Protein AF-A0A0F9GKZ2-F1 (afdb_monomer_lite)

Secondary structure (DSSP, 8-state):
-PPPP--HHHHHHHHHHHHHHHHHHHHH--SHHHHHHHHHHHHHHHHHHHHHHS----

Sequence (58 aa):
METIPFIKKDIKDYLDNAIKHWRIKKENVMEGQERLIASCYIDAFQSVRMTLFGELKE

Foldseek 3Di:
DDDDDDDVVVLLVVLLVQLVVLVVQLVPDPDPVSVVVSVVSNVVSQVVCCVSPVDGDD

Radius of gyration: 13.32 Å; chains: 1; bounding box: 27×32×34 Å

Structure (mmCIF, N/CA/C/O backbone):
data_AF-A0A0F9GKZ2-F1
#
_entry.id   AF-A0A0F9GKZ2-F1
#
loop_
_atom_site.group_PDB
_atom_site.id
_atom_site.type_symbol
_atom_site.label_atom_id
_atom_site.label_alt_id
_atom_site.label_comp_id
_atom_site.label_asym_id
_atom_site.label_entity_id
_atom_site.label_seq_id
_atom_site.pdbx_PDB_ins_code
_atom_site.Cartn_x
_atom_site.Cartn_y
_atom_site.Cartn_z
_atom_site.occupancy
_atom_site.B_iso_or_equiv
_atom_site.auth_seq_id
_atom_site.auth_comp_id
_atom_site.auth_asym_id
_atom_site.auth_atom_id
_atom_site.pdbx_PDB_model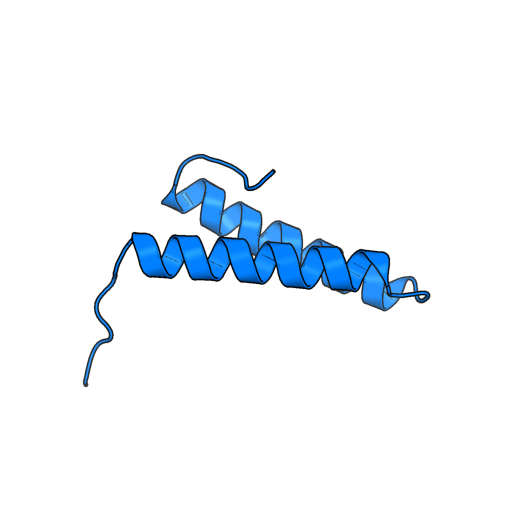_num
ATOM 1 N N . MET A 1 1 ? 11.708 -20.247 -15.004 1.00 61.78 1 MET A N 1
ATOM 2 C CA . MET A 1 1 ? 11.044 -19.309 -14.077 1.00 61.78 1 MET A CA 1
ATOM 3 C C . MET A 1 1 ? 10.529 -18.174 -14.932 1.00 61.78 1 MET A C 1
ATOM 5 O O . MET A 1 1 ? 11.345 -17.481 -15.525 1.00 61.78 1 MET A O 1
ATOM 9 N N . GLU A 1 2 ? 9.217 -18.060 -15.096 1.00 79.00 2 GLU A N 1
ATOM 10 C CA . GLU A 1 2 ? 8.633 -16.895 -15.763 1.00 79.00 2 GLU A CA 1
ATOM 11 C C . GLU A 1 2 ? 8.718 -15.709 -14.800 1.00 79.00 2 GLU A C 1
ATOM 13 O O . GLU A 1 2 ? 8.358 -15.831 -13.628 1.00 79.00 2 GLU A O 1
ATOM 18 N N . THR A 1 3 ? 9.268 -14.588 -15.260 1.00 83.25 3 THR A N 1
ATOM 19 C CA . THR A 1 3 ? 9.371 -13.358 -14.474 1.00 83.25 3 THR A CA 1
ATOM 20 C C . THR A 1 3 ? 8.303 -12.378 -14.931 1.00 83.25 3 THR A C 1
ATOM 22 O O . THR A 1 3 ? 8.059 -12.212 -16.126 1.00 83.25 3 THR A O 1
ATOM 25 N N . ILE A 1 4 ? 7.653 -11.717 -13.974 1.00 79.88 4 ILE A N 1
ATOM 26 C CA . ILE A 1 4 ? 6.721 -10.632 -14.281 1.00 79.88 4 ILE A CA 1
ATOM 27 C C . ILE A 1 4 ? 7.557 -9.373 -14.551 1.00 79.88 4 ILE A C 1
ATOM 29 O O . ILE A 1 4 ? 8.398 -9.022 -13.715 1.00 79.88 4 ILE A O 1
ATOM 33 N N . PRO A 1 5 ? 7.372 -8.694 -15.696 1.00 84.94 5 PRO A N 1
ATOM 34 C CA . PRO A 1 5 ? 8.118 -7.485 -16.006 1.00 84.94 5 PRO A CA 1
ATOM 35 C C . PRO A 1 5 ? 7.811 -6.374 -14.996 1.00 84.94 5 PRO A C 1
ATOM 37 O O . PRO A 1 5 ? 6.658 -6.111 -14.657 1.00 84.94 5 PRO A O 1
ATOM 40 N N . PHE A 1 6 ? 8.858 -5.689 -14.533 1.00 84.50 6 PHE A N 1
ATOM 41 C CA . PHE A 1 6 ? 8.714 -4.512 -13.681 1.00 84.50 6 PHE A CA 1
ATOM 42 C C . PHE A 1 6 ? 8.242 -3.329 -14.531 1.00 84.50 6 PHE A C 1
ATOM 44 O O . PHE A 1 6 ? 9.025 -2.722 -15.265 1.00 84.50 6 PHE A O 1
ATOM 51 N N . ILE A 1 7 ? 6.961 -2.986 -14.425 1.00 94.25 7 ILE A N 1
ATOM 52 C CA . ILE A 1 7 ? 6.385 -1.817 -15.090 1.00 94.25 7 ILE A CA 1
ATOM 53 C C . ILE A 1 7 ? 6.124 -0.754 -14.026 1.00 94.25 7 ILE A C 1
ATOM 55 O O . ILE A 1 7 ? 5.266 -0.898 -13.157 1.00 94.25 7 ILE A O 1
ATOM 59 N N . LYS A 1 8 ? 6.890 0.343 -14.093 1.00 92.25 8 LYS A N 1
ATOM 60 C CA . LYS A 1 8 ? 6.873 1.419 -13.087 1.00 92.25 8 LYS A CA 1
ATOM 61 C C . LYS A 1 8 ? 5.466 1.985 -12.844 1.00 92.25 8 LYS A C 1
ATOM 63 O O . LYS A 1 8 ? 5.129 2.300 -11.705 1.00 92.25 8 LYS A O 1
ATOM 68 N N . LYS A 1 9 ? 4.658 2.105 -13.902 1.00 94.75 9 LYS A N 1
ATOM 69 C CA . LYS A 1 9 ? 3.265 2.560 -13.822 1.00 94.75 9 LYS A CA 1
ATOM 70 C C . LYS A 1 9 ? 2.404 1.580 -13.024 1.00 94.75 9 LYS A C 1
ATOM 72 O O . LYS A 1 9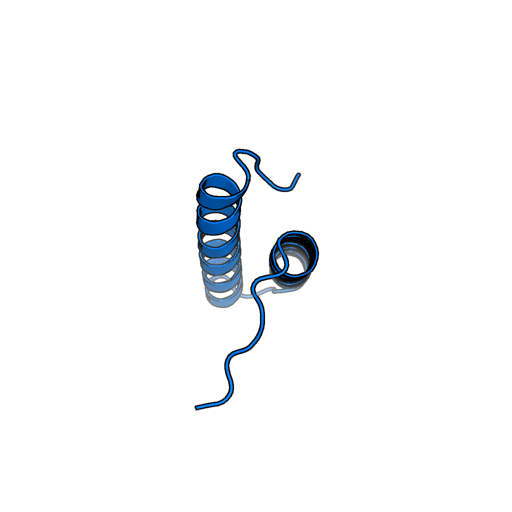 ? 1.779 1.997 -12.061 1.00 94.75 9 LYS A O 1
ATOM 77 N N . ASP A 1 10 ? 2.448 0.299 -13.369 1.00 95.62 10 ASP A N 1
ATOM 78 C CA . ASP A 1 10 ? 1.621 -0.735 -12.738 1.00 95.62 10 ASP A CA 1
ATOM 79 C C . ASP A 1 10 ? 1.906 -0.844 -11.236 1.00 95.62 10 ASP A C 1
ATOM 81 O O . ASP A 1 10 ? 0.994 -0.998 -10.429 1.00 95.62 10 ASP A O 1
ATOM 85 N N . ILE A 1 11 ? 3.170 -0.675 -10.840 1.00 94.81 11 ILE A N 1
ATOM 86 C CA . ILE A 1 11 ? 3.564 -0.661 -9.427 1.00 94.81 11 ILE A CA 1
ATOM 87 C C . ILE A 1 11 ? 3.046 0.586 -8.718 1.00 94.81 11 ILE A C 1
ATOM 89 O O . ILE A 1 11 ? 2.558 0.487 -7.592 1.00 94.81 11 ILE A O 1
ATOM 93 N N . LYS A 1 12 ? 3.120 1.756 -9.364 1.00 96.12 12 LYS A N 1
ATOM 94 C CA . LYS A 1 12 ? 2.551 2.986 -8.807 1.00 96.12 12 LYS A CA 1
ATOM 95 C C . LYS A 1 12 ? 1.041 2.840 -8.613 1.00 96.12 12 LYS A C 1
ATOM 97 O O . LYS A 1 12 ? 0.543 3.136 -7.531 1.00 96.12 12 LYS A O 1
ATOM 102 N N . ASP A 1 13 ? 0.343 2.332 -9.625 1.00 96.81 13 ASP A N 1
ATOM 103 C CA . ASP A 1 13 ? -1.106 2.128 -9.607 1.00 96.81 13 ASP A CA 1
ATOM 104 C C . ASP A 1 13 ? -1.508 1.100 -8.538 1.00 96.81 13 ASP A C 1
ATOM 106 O O . ASP A 1 13 ? -2.483 1.304 -7.813 1.00 96.81 13 ASP A O 1
ATOM 110 N N . TYR A 1 14 ? -0.735 0.023 -8.371 1.00 96.69 14 TYR A N 1
ATOM 111 C CA . TYR A 1 14 ? -0.939 -0.946 -7.295 1.00 96.69 14 TYR A CA 1
ATOM 112 C C . TYR A 1 14 ? -0.807 -0.303 -5.908 1.00 96.69 14 TYR A C 1
ATOM 114 O O . TYR A 1 14 ? -1.709 -0.444 -5.080 1.00 96.69 14 TYR A O 1
ATOM 122 N N . LEU A 1 15 ? 0.283 0.430 -5.655 1.00 97.75 15 LEU A N 1
ATOM 123 C CA . LEU A 1 15 ? 0.520 1.084 -4.365 1.00 97.75 15 LEU A CA 1
ATOM 124 C C . LEU A 1 15 ? -0.551 2.140 -4.065 1.00 97.75 15 LEU A C 1
ATOM 126 O O . LEU A 1 15 ? -1.095 2.156 -2.961 1.00 97.75 15 LEU A O 1
ATOM 130 N N . ASP A 1 16 ? -0.901 2.978 -5.044 1.00 97.94 16 ASP A N 1
ATOM 131 C CA . ASP A 1 16 ? -1.947 3.996 -4.906 1.00 97.94 16 ASP A CA 1
ATOM 132 C C . ASP A 1 16 ? -3.304 3.355 -4.560 1.00 97.94 16 ASP A C 1
ATOM 134 O O . ASP A 1 16 ? -4.008 3.831 -3.662 1.00 97.94 16 ASP A O 1
ATOM 138 N N . ASN A 1 17 ? -3.662 2.250 -5.223 1.00 98.19 17 ASN A N 1
ATOM 139 C CA . ASN A 1 17 ? -4.903 1.524 -4.949 1.00 98.19 17 ASN A CA 1
ATOM 140 C C . ASN A 1 17 ? -4.887 0.824 -3.584 1.00 98.19 17 ASN A C 1
ATOM 142 O O . ASN A 1 17 ? -5.898 0.853 -2.881 1.00 98.19 17 ASN A O 1
ATOM 146 N N . ALA A 1 18 ? -3.756 0.243 -3.175 1.00 98.31 18 ALA A N 1
ATOM 147 C CA . ALA A 1 18 ? -3.606 -0.365 -1.857 1.00 98.31 18 ALA A CA 1
ATOM 148 C C . ALA A 1 18 ? -3.768 0.681 -0.741 1.00 98.31 18 ALA A C 1
ATOM 150 O O . ALA A 1 18 ? -4.554 0.483 0.186 1.00 98.31 18 ALA A O 1
ATOM 151 N N . ILE A 1 19 ? -3.104 1.835 -0.859 1.00 98.44 19 ILE A N 1
ATOM 152 C CA . ILE A 1 19 ? -3.231 2.949 0.094 1.00 98.44 19 ILE A CA 1
ATOM 153 C C . ILE A 1 19 ? -4.686 3.428 0.169 1.00 98.44 19 ILE A C 1
ATOM 155 O O . ILE A 1 19 ? -5.230 3.582 1.264 1.00 98.44 19 ILE A O 1
ATOM 159 N N . LYS A 1 20 ? -5.343 3.615 -0.984 1.00 98.19 20 LYS A N 1
ATOM 160 C CA . LYS A 1 20 ? -6.760 4.002 -1.049 1.00 98.19 20 LYS A CA 1
ATOM 161 C C . LYS A 1 20 ? -7.660 2.979 -0.355 1.00 98.19 20 LYS A C 1
ATOM 163 O O . LYS A 1 20 ? -8.516 3.368 0.437 1.00 98.19 20 LYS A O 1
ATOM 168 N N . HIS A 1 21 ? -7.459 1.689 -0.619 1.00 97.62 21 HIS A N 1
ATOM 169 C CA . HIS A 1 21 ? -8.222 0.611 0.008 1.00 97.62 21 HIS A CA 1
ATOM 170 C C . HIS A 1 21 ? -8.117 0.664 1.537 1.00 97.62 21 HI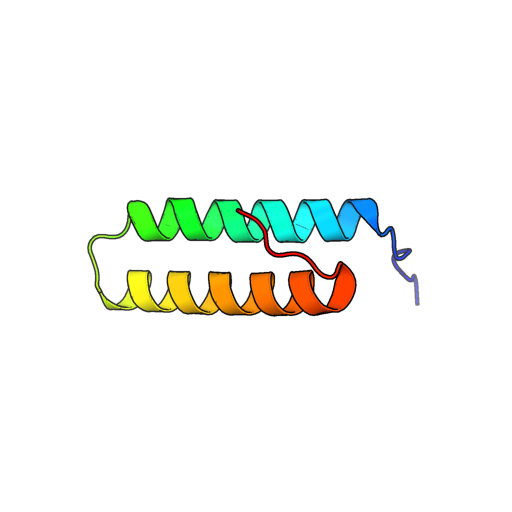S A C 1
ATOM 172 O O . HIS A 1 21 ? -9.136 0.647 2.228 1.00 97.62 21 HIS A O 1
ATOM 178 N N . TRP A 1 22 ? -6.900 0.785 2.074 1.00 97.75 22 TRP A N 1
ATOM 179 C CA . TRP A 1 22 ? -6.692 0.805 3.521 1.00 97.75 22 TRP A CA 1
ATOM 180 C C . TRP A 1 22 ? -7.178 2.091 4.189 1.00 97.75 22 TRP A C 1
ATOM 182 O O . TRP A 1 22 ? -7.647 2.023 5.323 1.00 97.75 22 TRP A O 1
ATOM 192 N N . ARG A 1 23 ? -7.148 3.240 3.502 1.00 97.38 23 ARG A N 1
ATOM 193 C CA . ARG A 1 23 ? -7.783 4.478 3.990 1.00 97.38 23 ARG A CA 1
ATOM 194 C C . ARG A 1 23 ? -9.293 4.327 4.121 1.00 97.38 23 ARG A C 1
ATOM 196 O O . ARG A 1 23 ? -9.819 4.552 5.205 1.00 97.38 23 ARG A O 1
ATOM 203 N N . ILE A 1 24 ? -9.954 3.843 3.067 1.00 97.00 24 ILE A N 1
ATOM 204 C CA . ILE A 1 24 ? -11.397 3.564 3.096 1.00 97.00 24 ILE A CA 1
ATOM 205 C C . ILE A 1 24 ? -11.708 2.575 4.223 1.00 97.00 24 ILE A C 1
ATOM 207 O O . ILE A 1 24 ? -12.619 2.800 5.012 1.00 97.00 24 ILE A O 1
ATOM 211 N N . LYS A 1 25 ? -10.927 1.497 4.362 1.00 95.94 25 LYS A N 1
ATOM 212 C CA . LYS A 1 25 ? -11.124 0.537 5.453 1.00 95.94 25 LYS A CA 1
ATOM 213 C C . LYS A 1 25 ? -10.961 1.194 6.828 1.00 95.94 25 LYS A C 1
ATOM 215 O O . LYS A 1 25 ? -11.819 1.009 7.679 1.00 95.94 25 LYS A O 1
ATOM 220 N N . LYS A 1 26 ? -9.918 2.004 7.032 1.00 95.88 26 LYS A N 1
ATOM 221 C CA . LYS A 1 26 ? -9.660 2.729 8.289 1.00 95.88 26 LYS A CA 1
ATOM 222 C C . LYS A 1 26 ? -10.810 3.660 8.689 1.00 95.88 26 LYS A C 1
ATOM 224 O O . LYS A 1 26 ? -11.053 3.825 9.880 1.00 95.88 26 LYS A O 1
ATOM 229 N N . GLU A 1 27 ? -11.484 4.273 7.721 1.00 95.31 27 GLU A N 1
ATOM 230 C CA . GLU A 1 27 ? -12.634 5.158 7.952 1.00 95.31 27 GLU A CA 1
ATOM 231 C C . GLU A 1 27 ? -13.913 4.397 8.328 1.00 95.31 27 GLU A C 1
ATOM 233 O O . GLU A 1 27 ? -14.763 4.950 9.016 1.00 95.31 27 GLU A O 1
ATOM 238 N N . ASN A 1 28 ? -14.039 3.133 7.913 1.00 94.12 28 ASN A N 1
ATOM 239 C CA . ASN A 1 28 ? -15.253 2.332 8.097 1.00 94.12 28 ASN A CA 1
ATOM 240 C C . ASN A 1 28 ? -15.189 1.335 9.272 1.00 94.12 28 ASN A C 1
ATOM 242 O O . ASN A 1 28 ? -16.190 0.687 9.569 1.00 94.12 28 ASN A O 1
ATOM 246 N N . VAL A 1 29 ? -14.043 1.186 9.944 1.00 93.62 29 VAL A N 1
ATOM 247 C CA . VAL A 1 29 ? -13.895 0.274 11.094 1.00 93.62 29 VAL A CA 1
ATOM 248 C C . VAL A 1 29 ? -14.253 0.968 12.409 1.00 93.62 29 VAL A C 1
ATOM 250 O O . VAL A 1 29 ? -13.766 2.059 12.706 1.00 93.62 29 VAL A O 1
ATOM 253 N N . MET A 1 30 ? -15.090 0.318 13.222 1.00 83.62 30 MET A N 1
ATOM 254 C CA . MET A 1 30 ? -15.461 0.810 14.558 1.00 83.62 30 MET A CA 1
ATOM 255 C C . MET A 1 30 ? -14.471 0.364 15.644 1.00 83.62 30 MET A C 1
ATOM 257 O O . MET A 1 30 ? -14.359 1.010 16.685 1.00 83.62 30 MET A O 1
ATOM 261 N N . GLU A 1 31 ? -13.731 -0.722 15.404 1.00 90.19 31 GLU A N 1
ATOM 262 C CA . GLU A 1 31 ? -12.807 -1.306 16.374 1.00 90.19 31 GLU A CA 1
ATOM 263 C C . GLU A 1 31 ? -11.403 -0.692 16.304 1.00 90.19 31 GLU A C 1
ATOM 265 O O . GLU A 1 31 ? -10.817 -0.490 15.235 1.00 90.19 31 GLU A O 1
ATOM 270 N N . GLY A 1 32 ? -10.812 -0.442 17.478 1.00 89.31 32 GLY A N 1
ATOM 271 C CA . GLY A 1 32 ? -9.482 0.164 17.587 1.00 89.31 32 GLY A CA 1
ATOM 272 C C . GLY A 1 32 ? -8.362 -0.689 16.982 1.00 89.31 32 GLY A C 1
ATOM 273 O O . GLY A 1 32 ? -7.440 -0.144 16.374 1.00 89.31 32 GLY A O 1
ATOM 274 N N . GLN A 1 33 ? -8.450 -2.019 17.096 1.00 94.31 33 GLN A N 1
ATOM 275 C CA . GLN A 1 33 ? -7.431 -2.929 16.568 1.00 94.31 33 GLN A CA 1
ATOM 276 C C . GLN A 1 33 ? -7.411 -2.939 15.035 1.00 94.31 33 GLN A C 1
ATOM 278 O O . GLN A 1 33 ? -6.344 -2.824 14.433 1.00 94.31 33 GLN A O 1
ATOM 283 N N . GLU A 1 34 ? -8.573 -3.007 14.386 1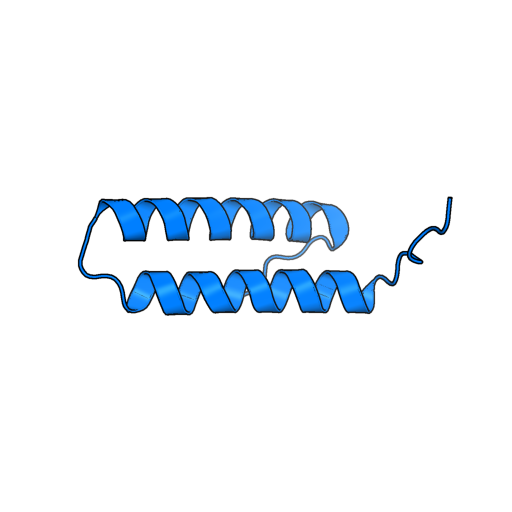.00 93.94 34 GLU A N 1
ATOM 284 C CA . GLU A 1 34 ? -8.652 -2.953 12.923 1.00 93.94 34 GLU A CA 1
ATOM 285 C C . GLU A 1 34 ? -8.179 -1.601 12.378 1.00 93.94 34 GLU A C 1
ATOM 287 O O . GLU A 1 34 ? -7.495 -1.540 11.351 1.00 93.94 34 GLU A O 1
ATOM 292 N N . ARG A 1 35 ? -8.471 -0.512 13.101 1.00 95.38 35 ARG A N 1
ATOM 293 C CA . ARG A 1 35 ? -7.987 0.832 12.763 1.00 95.38 35 ARG A CA 1
ATOM 294 C C . ARG A 1 35 ? -6.464 0.937 12.849 1.00 95.38 35 ARG A C 1
ATOM 296 O O . ARG A 1 35 ? -5.846 1.599 12.005 1.00 95.38 35 ARG A O 1
ATOM 303 N N . LEU A 1 36 ? -5.857 0.293 13.847 1.00 96.75 36 LEU A N 1
ATOM 304 C CA . LEU A 1 36 ? -4.403 0.210 13.983 1.00 96.75 36 LEU A CA 1
ATOM 305 C C . LEU A 1 36 ? -3.797 -0.580 12.819 1.00 96.75 36 LEU A C 1
ATOM 307 O O . LEU A 1 36 ? -2.902 -0.070 12.153 1.00 96.75 36 LEU A O 1
ATOM 311 N N . ILE A 1 37 ? -4.346 -1.759 12.508 1.00 97.06 37 ILE A N 1
ATOM 312 C CA . ILE A 1 37 ? -3.901 -2.591 11.379 1.00 97.06 37 ILE A CA 1
ATOM 313 C C . ILE A 1 37 ? -3.948 -1.799 10.069 1.00 97.06 37 ILE A C 1
ATOM 315 O O . ILE A 1 37 ? -2.962 -1.757 9.333 1.00 97.06 37 ILE A O 1
ATOM 319 N N . ALA A 1 38 ? -5.064 -1.121 9.793 1.00 97.25 38 ALA A N 1
ATOM 320 C CA . ALA A 1 38 ? -5.200 -0.312 8.588 1.00 97.25 38 ALA A CA 1
ATOM 321 C C . ALA A 1 38 ? -4.165 0.824 8.530 1.00 97.25 38 ALA A C 1
ATOM 323 O O . ALA A 1 38 ? -3.631 1.110 7.462 1.00 97.25 38 ALA A O 1
ATOM 324 N N . SER A 1 39 ? -3.835 1.432 9.674 1.00 97.25 39 SER A N 1
ATOM 325 C CA . SER A 1 39 ? -2.790 2.461 9.752 1.00 97.25 39 SER A CA 1
ATOM 326 C C . SER A 1 39 ? -1.408 1.889 9.425 1.00 97.25 39 SER A C 1
ATOM 328 O O . SER A 1 39 ? -0.718 2.446 8.578 1.00 97.25 39 SER A O 1
ATOM 330 N N . CYS A 1 40 ? -1.048 0.736 9.995 1.00 98.19 40 CYS A N 1
ATOM 331 C CA . CYS A 1 40 ? 0.231 0.080 9.713 1.00 98.19 40 CYS A CA 1
ATOM 332 C C . CYS A 1 40 ? 0.392 -0.288 8.230 1.00 98.19 40 CYS A C 1
ATOM 334 O O . CYS A 1 40 ? 1.468 -0.106 7.664 1.00 98.19 40 CYS A O 1
ATOM 336 N N . TYR A 1 41 ? -0.670 -0.777 7.577 1.00 98.31 41 TYR A N 1
ATOM 337 C CA . TYR A 1 41 ? -0.618 -1.067 6.141 1.00 98.31 41 TYR A CA 1
ATOM 338 C C . TYR A 1 41 ? -0.461 0.197 5.293 1.00 98.31 41 TYR A C 1
ATOM 340 O O . TYR A 1 41 ? 0.324 0.185 4.345 1.00 98.31 41 TYR A O 1
ATOM 348 N N . ILE A 1 42 ? -1.159 1.290 5.628 1.00 98.31 42 ILE A N 1
ATOM 349 C CA . ILE A 1 42 ? -0.980 2.579 4.939 1.00 98.31 42 ILE A CA 1
ATOM 350 C C . ILE A 1 42 ? 0.485 3.018 5.025 1.00 98.31 42 ILE A C 1
ATOM 352 O O . ILE A 1 42 ? 1.072 3.330 3.989 1.00 98.31 42 ILE A O 1
ATOM 356 N N . ASP A 1 43 ? 1.083 2.983 6.217 1.00 98.19 43 ASP A N 1
ATOM 357 C CA . ASP A 1 43 ? 2.473 3.398 6.430 1.00 98.19 43 ASP A CA 1
ATOM 358 C C . ASP A 1 43 ? 3.455 2.522 5.642 1.00 98.19 43 ASP A C 1
ATOM 360 O O . ASP A 1 43 ? 4.369 3.036 4.994 1.00 98.19 43 ASP A O 1
ATOM 364 N N . ALA A 1 44 ? 3.232 1.204 5.615 1.00 98.38 44 ALA A N 1
ATOM 365 C CA . ALA A 1 44 ? 4.057 0.276 4.848 1.00 98.38 44 ALA A CA 1
ATOM 366 C C . ALA A 1 44 ? 4.020 0.577 3.338 1.00 98.38 44 ALA A C 1
ATOM 368 O O . ALA A 1 44 ? 5.070 0.687 2.701 1.00 98.38 44 ALA A O 1
ATOM 369 N N . PHE A 1 45 ? 2.832 0.762 2.751 1.00 98.31 45 PHE A N 1
ATOM 370 C CA . PHE A 1 45 ? 2.718 1.068 1.320 1.00 98.31 45 PHE A CA 1
ATOM 371 C C . PHE A 1 45 ? 3.240 2.467 0.973 1.00 98.31 45 PHE A C 1
ATOM 373 O O . PHE A 1 45 ? 3.894 2.631 -0.058 1.00 98.31 45 PHE A O 1
ATOM 380 N N . GLN A 1 46 ? 3.005 3.464 1.832 1.00 97.81 46 GLN A N 1
ATOM 381 C CA . GLN A 1 46 ? 3.548 4.815 1.665 1.00 97.81 46 GLN A CA 1
ATOM 382 C C . GLN A 1 46 ? 5.076 4.823 1.730 1.00 97.81 46 GLN A C 1
ATOM 384 O O . GLN A 1 46 ? 5.709 5.488 0.915 1.00 97.81 46 GLN A O 1
ATOM 389 N N . SER A 1 47 ? 5.678 4.050 2.640 1.00 98.12 47 SER A N 1
ATOM 390 C CA . SER A 1 47 ? 7.133 3.907 2.738 1.00 98.12 47 SER A CA 1
ATOM 391 C C . SER A 1 47 ? 7.727 3.366 1.435 1.00 98.12 47 SER A C 1
ATOM 393 O O . SER A 1 47 ? 8.615 3.995 0.862 1.00 98.12 47 SER A O 1
ATOM 395 N N . VAL A 1 48 ? 7.169 2.277 0.892 1.00 97.25 48 VAL A N 1
ATOM 396 C CA . VAL A 1 48 ? 7.614 1.711 -0.395 1.00 97.25 48 VAL A CA 1
ATOM 397 C C . VAL A 1 48 ? 7.430 2.712 -1.536 1.00 97.25 48 VAL A C 1
ATOM 399 O O . VAL A 1 48 ? 8.321 2.879 -2.372 1.00 97.25 48 VAL A O 1
ATOM 402 N N . ARG A 1 49 ? 6.293 3.414 -1.570 1.00 96.81 49 ARG A N 1
ATOM 403 C CA . ARG A 1 49 ? 6.014 4.426 -2.592 1.00 96.81 49 ARG A CA 1
ATOM 404 C C . ARG A 1 49 ? 7.008 5.586 -2.527 1.00 96.81 49 ARG A C 1
ATOM 406 O O . ARG A 1 49 ? 7.535 5.982 -3.564 1.00 96.81 49 ARG A O 1
ATOM 413 N N . MET A 1 50 ? 7.317 6.076 -1.329 1.00 97.38 50 MET A N 1
ATOM 414 C CA . MET A 1 50 ? 8.322 7.114 -1.116 1.00 97.38 50 MET A CA 1
ATOM 415 C C . MET A 1 50 ? 9.703 6.646 -1.587 1.00 97.38 50 MET A C 1
ATOM 417 O O . MET A 1 50 ? 10.391 7.383 -2.286 1.00 97.38 50 MET A O 1
ATOM 421 N N . THR A 1 51 ? 10.092 5.406 -1.280 1.00 96.81 51 THR A N 1
ATOM 422 C CA . THR A 1 51 ? 11.374 4.838 -1.722 1.00 96.81 51 THR A CA 1
ATOM 423 C C . THR A 1 51 ? 11.476 4.721 -3.245 1.00 96.81 51 THR A C 1
ATOM 425 O O . THR A 1 51 ? 12.518 5.037 -3.812 1.00 96.81 51 THR A O 1
ATOM 428 N N . LEU A 1 52 ? 10.416 4.272 -3.924 1.00 95.19 52 LEU A N 1
ATOM 429 C CA . LEU A 1 52 ? 10.449 4.021 -5.371 1.00 95.19 52 LEU A CA 1
ATOM 430 C C . LEU A 1 52 ? 10.189 5.271 -6.226 1.00 95.19 52 LEU A C 1
ATOM 432 O O . LEU A 1 52 ? 10.666 5.350 -7.362 1.00 95.19 52 LEU A O 1
ATOM 436 N N . PHE A 1 53 ? 9.403 6.224 -5.718 1.00 95.44 53 PHE A N 1
ATOM 437 C CA . PHE A 1 53 ? 8.899 7.358 -6.500 1.00 95.44 53 PHE A CA 1
ATOM 438 C C . PHE A 1 53 ? 9.261 8.730 -5.925 1.00 95.44 53 PHE A C 1
ATOM 440 O O . PHE A 1 53 ? 9.108 9.714 -6.642 1.00 95.44 53 PHE A O 1
ATOM 447 N N . GLY A 1 54 ? 9.761 8.814 -4.688 1.00 95.56 54 GLY A N 1
ATOM 448 C CA . GLY A 1 54 ? 10.145 10.079 -4.052 1.00 95.56 54 GLY A CA 1
ATOM 449 C C . GLY A 1 54 ? 8.967 10.964 -3.637 1.00 95.56 54 GLY A C 1
ATOM 450 O O . GLY A 1 54 ? 9.162 12.141 -3.355 1.00 95.56 54 GLY A O 1
ATOM 451 N N . GLU A 1 55 ? 7.750 10.418 -3.610 1.00 93.25 55 GLU A N 1
ATOM 452 C CA . GLU A 1 55 ? 6.532 11.140 -3.239 1.00 93.25 55 GLU A CA 1
ATOM 453 C C . GLU A 1 55 ? 5.597 10.265 -2.397 1.00 93.25 55 GLU A C 1
ATOM 455 O O . GLU A 1 55 ? 5.528 9.041 -2.568 1.00 93.25 55 GLU A O 1
ATOM 460 N N . LEU A 1 56 ? 4.814 10.909 -1.530 1.00 90.00 56 LEU A N 1
ATOM 461 C CA . LEU A 1 56 ? 3.690 10.291 -0.827 1.00 90.00 56 LEU A CA 1
ATOM 462 C C . LEU A 1 56 ? 2.418 10.376 -1.670 1.00 90.00 56 LEU A C 1
ATOM 464 O O . LEU A 1 56 ? 2.277 11.242 -2.535 1.00 90.00 56 LEU A O 1
ATOM 468 N N . LYS A 1 57 ? 1.487 9.456 -1.425 1.00 89.44 57 LYS A N 1
ATOM 469 C CA . LYS A 1 57 ? 0.132 9.559 -1.963 1.00 89.44 57 LYS A CA 1
ATOM 470 C C . LYS A 1 57 ? -0.702 10.419 -1.020 1.00 89.44 57 LYS A C 1
ATOM 472 O O . LYS A 1 57 ? -0.931 9.998 0.113 1.00 89.44 57 LYS A O 1
ATOM 477 N N . GLU A 1 58 ? -1.143 11.586 -1.478 1.00 79.38 58 GLU A N 1
ATOM 478 C CA . GLU A 1 58 ? -2.095 12.433 -0.740 1.00 79.38 58 GLU A CA 1
ATOM 479 C C . GLU A 1 58 ? -3.419 11.719 -0.495 1.00 79.38 58 GLU A C 1
ATOM 481 O O . GLU A 1 58 ? -3.884 10.934 -1.357 1.00 79.38 58 GLU A O 1
#

pLDDT: mean 93.71, std 6.63, range [61.78, 98.44]

Organism: NCBI:txid412755

=== Feature glossary ===
The record interleaves many kinds of information about one protein. Here is each kind framed as the question it answers.

Q: What known structures does this most resemble?
A: Structural nearest neighbors (via Foldseek easy-search vs the PDB). Reported per hit: target PDB id, E-value, and alignment TM-score. A TM-score above ~0.5 is the conventional threshold for 'same fold'.

Q: Where is each backbone atom in 3D?
A: The mmCIF table is the protein's shape written out atom by atom. For each backbone N, Cα, C, and carb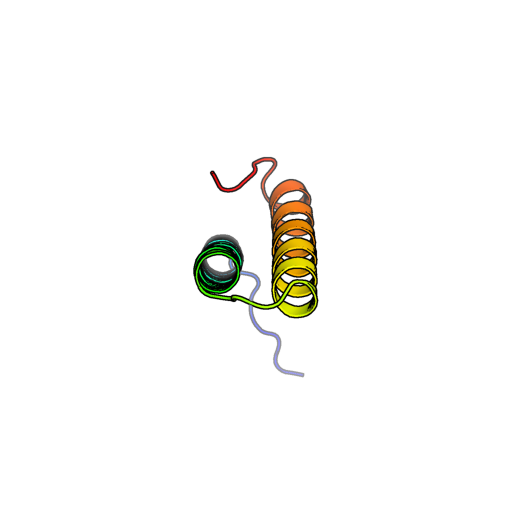onyl O, it records an (x, y, z) coordinate triple in Å plus the residue type, chain letter, and residue number.

Q: What are the backbone torsion angles?
A: The φ/ψ torsion pair specifies the backbone conformation at each residue. φ rotates about the N–Cα bond, ψ about the Cα–C bond. Steric clashes forbid most of the (φ, ψ) plane — the allowed regions (α-helix basin, β-sheet basin, left-handed helix) are the Ramachandran-allowed regions.

Q: Which residues are buried vs exposed?
A: Solvent-accessible surface area (SASA) is the area in Å² traced out by the centre of a 1.4 Å probe sphere (a water molecule) rolled over the protein's van der Waals surface (Shrake–Rupley / Lee–Richards construction). Buried residues have near-zero SASA; fully exposed residues can exceed 200 Å². The total SASA scales roughly with the number of surface residues.

Q: How confident is the AlphaFold model at each residue?
A: pLDDT is the predicted lDDT-Cα score: AlphaFold's confidence that the local environment of each residue (all inter-atomic distances within 15 Å) is correctly placed. It is a per-residue number between 0 and 100, with higher meaning more reliable.

Q: What does the local fold look like, residue by residue?
A: 3Di is Foldseek's structural alphabet. Each residue is assigned one of twenty discrete states based on how its Cα sits relative to its spatial (not sequential) neighbors. Aligning 3Di strings finds structural homologs roughly as well as full 3D superposition, but orders of magnitude faster.

Q: How big and how compact is the whole molecule?
A: Radius of gyration (Rg) is the root-mean-square distance of Cα atoms from their centroid — a single number for overall size and compactness. A globular domain of N residues has Rg ≈ 2.2·N^0.38 Å; an extended or disordered chain has a much larger Rg. The Cα contact count is the number of residue pairs whose Cα atoms are within 8 Å and are more than four positions apart in sequence — a standard proxy for tertiary packing density. The bounding box is the smallest axis-aligned box enclosing all Cα atoms.

Q: Which residues are in h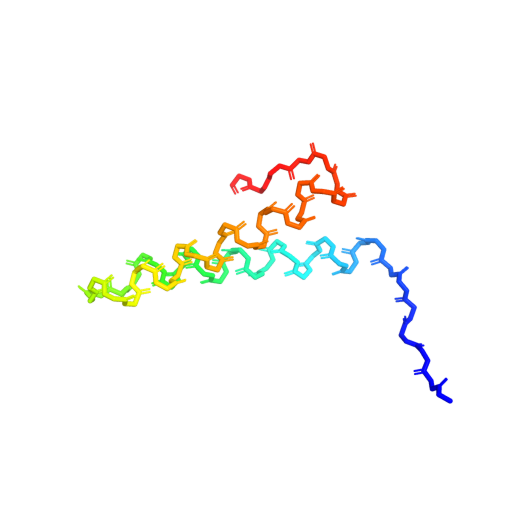elices, strands, or loops?
A: DSSP 8-state secondary structure assigns each residue one of H (α-helix), G (3₁₀-helix), I (π-helix), E (extended β-strand), B (isolated β-bridge), T (hydrogen-bonded turn), S (bend), or '-' (coil). The assignment is computed from backbone hydrogen-bond geometry via the Kabsch–Sander algorithm.

Q: How mobile is each atom in the crystal?
A: Crystallographic B-factors measure how much each atom's electron density is smeared out, in Å². They rise in mobile loops and surface residues and fall in the buried interior. In AlphaFold models this column is repurposed to hold pLDDT instead.

Q: What if only a Cα trace is available?
A: P-SEA three-state annotation labels each residue as helix, strand, or coil based purely on the geometry of the Cα trace. It serves as a fallback when the full backbone (and thus DSSP) is unavailable.

Q: What family and function is it annotated with?
A: Database cross-references. InterPro integrates a dozen domain/family signature databases into unified entries with residue-range hits. GO terms attach function/process/location labels with evidence codes. CATH codes position the fold in a four-level structural taxonomy. Organism is the NCBI-taxonomy species name.

Q: Are the domains correctly placed relative to each other?
A: Predicted Aligned Error (PAE) is an AlphaFold confidence matrix: entry (i, j) is the expected error in the position of residue j, in ångströms, when the prediction is superimposed on the true structure at residue i. Low PAE within a block of residues means that block is internally rigid and well-predicted; high PAE between two blocks means their relative placement is uncertain even if each block individually is confident.

Q: What do the diagnostic plots show?
A: Three diagnostic plots accompany the record. The Cα contact map visualizes the tertiary structure as a 2D adjacency matrix (8 Å cutoff, sequence-local contacts suppressed). The Ramachandran plot shows the distribution of backbone (φ, ψ) torsions, with points in the α and β basins reflecting secondary structure content. The PAE plot shows AlphaFold's inter-residue confidence as a color matrix.

Q: What is the amino-acid chain?
A: Primary structure: the covalent order of the twenty standard amino acids along the backbone. Two proteins with the same sequence will (almost always) fold to the same structure; two with 30% identity often share a fold but not the details.

Q: What do the rendered images show?
A: The six renders are orthographic views along the three Cartesian axes in both directions. Representation (cartoon, sticks, or surface) and color scheme (sequence-rainbow or by-chain) vary across proteins so the training set covers all the common visualization conventions.